Protein AF-A0A923WG63-F1 (afdb_monomer)

Foldseek 3Di:
DPPDDPLVQQVVCVVVVHQKGKDKDQDPADPVGRGKIKIWMAGRRHPPDDQQRIDIDTRDDPVGNDPVNSVVVVVVQVVCCVVVVGHGPVGDPPDDPD

Structure (mmCIF, N/CA/C/O backbone):
data_AF-A0A923WG63-F1
#
_entry.id   AF-A0A923WG63-F1
#
loop_
_atom_site.group_PDB
_atom_site.id
_atom_site.type_symbol
_atom_site.label_atom_id
_atom_site.label_alt_id
_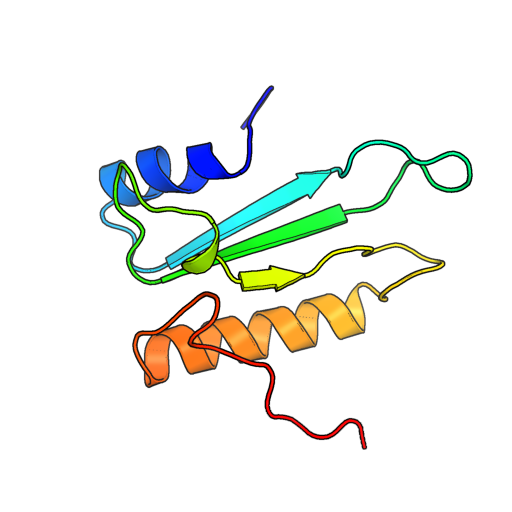atom_site.label_comp_id
_atom_site.label_asym_id
_atom_site.label_entity_id
_atom_site.label_seq_id
_atom_site.pdbx_PDB_ins_code
_atom_site.Cartn_x
_atom_site.Cartn_y
_atom_site.Cartn_z
_atom_site.occupancy
_atom_site.B_iso_or_equiv
_atom_site.auth_seq_id
_atom_site.auth_comp_id
_atom_site.auth_asym_id
_atom_site.auth_atom_id
_atom_site.pdbx_PDB_model_num
ATOM 1 N N . VAL A 1 1 ? -8.776 11.069 -4.652 1.00 96.19 1 VAL A N 1
ATOM 2 C CA . VAL A 1 1 ? -8.446 12.242 -3.802 1.00 96.19 1 VAL A CA 1
ATOM 3 C C . VAL A 1 1 ? -7.419 13.103 -4.527 1.00 96.19 1 VAL A C 1
ATOM 5 O O . VAL A 1 1 ? -6.434 12.545 -4.994 1.00 96.19 1 VAL A O 1
ATOM 8 N N . ARG A 1 2 ? -7.631 14.420 -4.679 1.00 97.69 2 ARG A N 1
ATOM 9 C CA . ARG A 1 2 ? -6.623 15.331 -5.270 1.00 97.69 2 ARG A CA 1
ATOM 10 C C . ARG A 1 2 ? -5.702 15.889 -4.182 1.00 97.69 2 ARG A C 1
ATOM 12 O O . ARG A 1 2 ? -6.167 16.106 -3.072 1.00 97.69 2 ARG A O 1
ATOM 19 N N . TYR A 1 3 ? -4.423 16.101 -4.510 1.00 97.00 3 TYR A N 1
ATOM 20 C CA . TYR A 1 3 ? -3.373 16.583 -3.588 1.00 97.00 3 TYR A CA 1
ATOM 21 C C . TYR A 1 3 ? -3.164 15.721 -2.329 1.00 97.00 3 TYR A C 1
ATOM 23 O O . TYR A 1 3 ? -2.586 16.177 -1.346 1.00 97.00 3 TYR A O 1
ATOM 31 N N . GLY A 1 4 ? -3.618 14.466 -2.365 1.00 96.19 4 GLY A N 1
ATOM 32 C CA . GLY A 1 4 ? -3.535 13.554 -1.232 1.00 96.19 4 GLY A CA 1
ATOM 33 C C . GLY A 1 4 ? -2.102 13.141 -0.892 1.00 96.19 4 GLY A C 1
ATOM 34 O O . GLY A 1 4 ? -1.201 13.115 -1.736 1.00 96.19 4 GLY A O 1
ATOM 35 N N . ARG A 1 5 ? -1.921 12.775 0.373 1.00 96.12 5 ARG A N 1
ATOM 36 C CA . ARG A 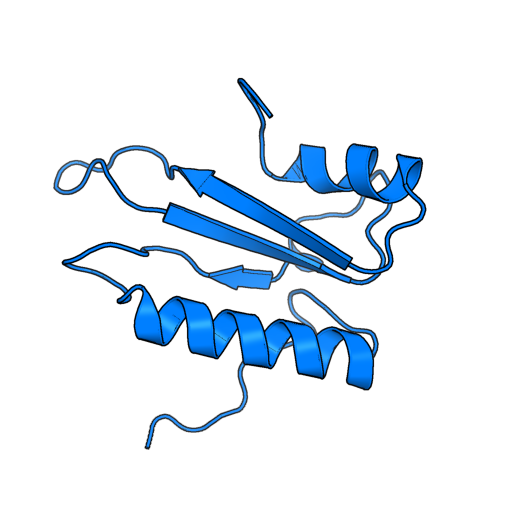1 5 ? -0.785 12.003 0.888 1.00 96.12 5 ARG A CA 1
ATOM 37 C C . ARG A 1 5 ? -1.315 10.680 1.425 1.00 96.12 5 ARG A C 1
ATOM 39 O O . ARG A 1 5 ? -2.515 10.559 1.624 1.00 96.12 5 ARG A O 1
ATOM 46 N N . VAL A 1 6 ? -0.437 9.716 1.680 1.00 96.81 6 VAL A N 1
ATOM 47 C CA . VAL A 1 6 ? -0.821 8.365 2.130 1.00 96.81 6 VAL A CA 1
ATOM 48 C C . VAL A 1 6 ? -1.770 8.396 3.335 1.00 96.81 6 VAL A C 1
ATOM 50 O O . VAL A 1 6 ? -2.799 7.728 3.309 1.00 96.81 6 VAL A O 1
ATOM 53 N N . ALA A 1 7 ? -1.480 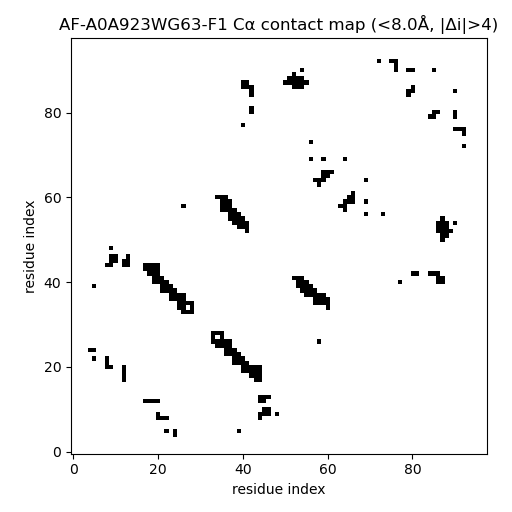9.240 4.330 1.00 96.12 7 ALA A N 1
ATOM 54 C CA . ALA A 1 7 ? -2.270 9.363 5.557 1.00 96.12 7 ALA A CA 1
ATOM 55 C C . ALA A 1 7 ? -3.733 9.798 5.342 1.00 96.12 7 ALA A C 1
ATOM 57 O O . ALA A 1 7 ? -4.558 9.578 6.218 1.00 96.12 7 ALA A O 1
ATOM 58 N N . ILE A 1 8 ? -4.105 10.334 4.167 1.00 96.19 8 ILE A N 1
ATOM 59 C CA . ILE A 1 8 ? -5.515 10.659 3.881 1.00 96.19 8 ILE A CA 1
ATOM 60 C C . ILE A 1 8 ? -6.422 9.423 3.914 1.00 96.19 8 ILE A C 1
ATOM 62 O O . ILE A 1 8 ? -7.634 9.545 4.072 1.00 96.19 8 ILE A O 1
ATOM 66 N N . GLY A 1 9 ? -5.841 8.231 3.734 1.00 97.00 9 GLY A N 1
ATOM 67 C CA . GLY A 1 9 ? -6.565 6.975 3.861 1.00 97.00 9 GLY A CA 1
ATOM 68 C C . GLY A 1 9 ? -7.146 6.769 5.257 1.00 97.00 9 GLY A C 1
ATOM 69 O O . GLY A 1 9 ? -8.213 6.174 5.358 1.00 97.00 9 GLY A O 1
ATOM 70 N N . ASP A 1 10 ? -6.501 7.290 6.302 1.00 95.44 10 ASP A N 1
ATOM 71 C CA . ASP A 1 10 ? -6.936 7.087 7.683 1.00 95.44 10 ASP A CA 1
ATOM 72 C C . ASP A 1 10 ? -8.216 7.878 7.970 1.00 95.44 10 ASP A C 1
ATOM 74 O O . ASP A 1 10 ? -9.223 7.277 8.336 1.00 95.44 10 ASP A O 1
ATOM 78 N N . ASP A 1 11 ? -8.220 9.186 7.688 1.00 95.25 11 ASP A N 1
ATOM 79 C CA . ASP A 1 11 ? -9.387 10.066 7.860 1.00 95.25 11 ASP A CA 1
ATOM 80 C C . ASP A 1 11 ? -10.607 9.564 7.075 1.00 95.25 11 ASP A C 1
ATOM 82 O O . ASP A 1 11 ? -11.735 9.542 7.576 1.00 95.25 11 ASP A O 1
ATOM 86 N N . ILE A 1 12 ? -10.387 9.151 5.819 1.00 96.50 12 ILE A N 1
ATOM 87 C CA . ILE A 1 12 ? -11.450 8.619 4.963 1.00 96.50 12 ILE A CA 1
ATOM 88 C C . ILE A 1 12 ? -11.984 7.325 5.570 1.00 96.50 12 ILE A C 1
ATOM 90 O O . ILE A 1 12 ? -13.190 7.172 5.743 1.00 96.50 12 ILE A O 1
ATOM 94 N N . ALA A 1 13 ? -11.110 6.380 5.896 1.00 96.75 13 ALA A N 1
ATOM 95 C CA . ALA A 1 13 ? -11.546 5.078 6.362 1.00 96.75 13 ALA A CA 1
ATOM 96 C C . ALA A 1 13 ? -12.239 5.132 7.726 1.00 96.75 13 ALA A C 1
ATOM 98 O O . ALA A 1 13 ? -13.235 4.430 7.901 1.00 96.75 13 ALA A O 1
ATOM 99 N N . ASP A 1 14 ? -11.775 5.991 8.634 1.00 94.12 14 ASP A N 1
ATOM 100 C CA . ASP A 1 14 ? -12.430 6.282 9.911 1.00 94.12 14 ASP A CA 1
ATOM 101 C C . ASP A 1 14 ? -13.848 6.833 9.680 1.00 94.12 14 ASP A C 1
ATOM 103 O O . ASP A 1 14 ? -14.829 6.265 10.164 1.00 94.12 14 ASP A O 1
ATOM 107 N N . SER A 1 15 ? -13.987 7.826 8.790 1.00 95.69 15 SER A N 1
ATOM 108 C CA . SER A 1 15 ? -15.287 8.418 8.424 1.00 95.69 15 SER A CA 1
ATOM 109 C C . SER A 1 15 ? -16.283 7.402 7.851 1.00 95.69 15 SER A C 1
ATOM 111 O O . SER A 1 15 ? -17.494 7.535 8.034 1.00 95.69 15 SER A O 1
ATOM 113 N N . PHE A 1 16 ? -15.790 6.377 7.151 1.00 96.00 16 PHE A N 1
ATOM 114 C CA . PHE A 1 16 ? -16.612 5.320 6.553 1.00 96.00 16 PHE A CA 1
ATOM 115 C C . PHE A 1 16 ? -16.687 4.040 7.401 1.00 96.00 16 PHE A C 1
ATOM 117 O O . PHE A 1 16 ? -17.276 3.060 6.942 1.00 96.00 16 PHE A O 1
ATOM 124 N N . ASN A 1 17 ? -16.105 4.006 8.607 1.00 94.69 17 ASN A N 1
ATOM 125 C CA . ASN A 1 17 ? -15.975 2.794 9.430 1.00 94.69 17 ASN A CA 1
ATOM 126 C C . ASN A 1 17 ? -15.412 1.589 8.642 1.00 94.69 17 ASN A C 1
ATOM 128 O O . ASN A 1 17 ? -15.866 0.446 8.767 1.00 94.69 17 ASN A O 1
ATOM 132 N N . SER A 1 18 ? -14.438 1.850 7.770 1.00 97.19 18 SER A N 1
ATOM 133 C CA . SER A 1 18 ? -13.862 0.845 6.879 1.00 97.19 18 SER A CA 1
ATOM 134 C C . SER A 1 18 ? -12.860 -0.039 7.618 1.00 97.19 18 SER A C 1
ATOM 136 O O . SER A 1 18 ? -11.934 0.439 8.264 1.00 97.19 18 SER A O 1
ATOM 138 N N . LYS A 1 19 ? -12.992 -1.361 7.466 1.00 97.81 19 LYS A N 1
ATOM 139 C CA . LYS A 1 19 ? -12.053 -2.337 8.058 1.00 97.81 19 LYS A CA 1
ATOM 140 C C . LYS A 1 19 ? -10.696 -2.380 7.360 1.00 97.81 19 LYS A C 1
ATOM 142 O O . LYS A 1 19 ? -9.742 -2.917 7.912 1.00 97.81 19 LYS A O 1
ATOM 147 N N . LEU A 1 20 ? -10.622 -1.875 6.135 1.00 98.31 20 LEU A N 1
ATOM 148 C CA . LEU A 1 20 ? -9.417 -1.855 5.324 1.00 98.31 20 LEU A CA 1
ATOM 149 C C . LEU A 1 20 ? -9.438 -0.608 4.442 1.00 98.31 20 LEU A C 1
ATOM 151 O O . LEU A 1 20 ? -10.483 -0.276 3.882 1.00 98.31 20 LEU A O 1
ATOM 155 N N . VAL A 1 21 ? -8.285 0.026 4.268 1.00 98.31 21 VAL A N 1
ATOM 156 C CA . VAL A 1 21 ? -8.080 1.064 3.257 1.00 98.31 21 VAL A CA 1
ATOM 157 C C . VAL A 1 21 ? -6.880 0.724 2.391 1.00 98.31 21 VAL A C 1
ATOM 159 O O . VAL A 1 21 ? -5.881 0.191 2.875 1.00 98.31 21 VAL A O 1
ATOM 162 N N . ILE A 1 22 ? -7.002 1.022 1.099 1.00 98.62 22 ILE A N 1
ATOM 163 C CA . ILE A 1 22 ? -5.928 0.894 0.119 1.00 98.62 22 ILE A CA 1
ATOM 164 C C . ILE A 1 22 ? -5.785 2.241 -0.583 1.00 98.62 22 ILE A C 1
ATOM 166 O O . ILE A 1 22 ? -6.740 2.744 -1.176 1.00 98.62 22 ILE A O 1
ATOM 170 N N . VAL A 1 23 ? -4.590 2.818 -0.528 1.00 98.44 23 VAL A N 1
ATOM 171 C CA . VAL A 1 23 ? -4.254 4.076 -1.191 1.00 98.44 23 VAL A CA 1
ATOM 172 C C . VAL A 1 23 ? -3.290 3.787 -2.332 1.00 98.44 23 VAL A C 1
ATOM 174 O O . VAL A 1 23 ? -2.135 3.436 -2.109 1.00 98.44 23 VAL A O 1
ATOM 177 N N . PHE A 1 24 ? -3.774 3.973 -3.558 1.00 98.38 24 PHE A N 1
ATOM 178 C CA . PHE A 1 24 ? -2.950 4.027 -4.761 1.00 98.38 24 PHE A CA 1
ATOM 179 C C . PHE A 1 24 ? -2.464 5.462 -4.951 1.00 98.38 24 PHE A C 1
ATOM 181 O O . PHE A 1 24 ? -3.276 6.389 -5.026 1.00 98.38 24 PHE A O 1
ATOM 188 N N . VAL A 1 25 ? -1.151 5.662 -5.013 1.00 97.94 25 VAL A N 1
ATOM 189 C CA . VAL A 1 25 ? -0.553 6.996 -5.103 1.00 97.94 25 VAL A CA 1
ATOM 190 C C . VAL A 1 25 ? 0.635 6.987 -6.053 1.00 97.94 25 VAL A C 1
ATOM 192 O O . VAL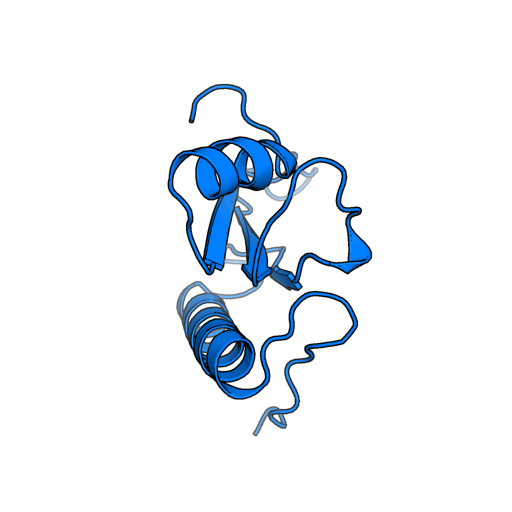 A 1 25 ? 1.482 6.101 -5.998 1.00 97.94 25 VAL A O 1
ATOM 195 N N . GLY A 1 26 ? 0.693 7.976 -6.947 1.00 97.06 26 GLY A N 1
ATOM 196 C CA . GLY A 1 26 ? 1.873 8.184 -7.781 1.00 97.06 26 GLY A CA 1
ATOM 197 C C . GLY A 1 26 ? 3.077 8.521 -6.906 1.00 97.06 26 GLY A C 1
ATOM 198 O O . GLY A 1 26 ? 2.982 9.362 -6.008 1.00 97.06 26 GLY A O 1
ATOM 199 N N . GLU A 1 27 ? 4.197 7.856 -7.156 1.00 96.12 27 GLU A N 1
ATOM 200 C CA . GLU A 1 27 ? 5.433 8.113 -6.430 1.00 96.12 27 GLU A CA 1
ATOM 201 C C . GLU A 1 27 ? 6.085 9.416 -6.908 1.00 96.12 27 GLU A C 1
ATOM 203 O O . GLU A 1 27 ? 5.751 9.979 -7.956 1.00 96.12 27 GLU A O 1
ATOM 208 N N . ARG A 1 28 ? 7.041 9.923 -6.123 1.00 95.25 28 ARG A N 1
ATOM 209 C CA . ARG A 1 28 ? 7.852 11.060 -6.558 1.00 95.25 28 ARG A CA 1
ATOM 210 C C . ARG A 1 28 ? 8.611 10.662 -7.835 1.00 95.25 28 ARG A C 1
ATOM 212 O O . ARG A 1 28 ? 9.284 9.634 -7.810 1.00 95.25 28 ARG A O 1
ATOM 219 N N . PRO A 1 29 ? 8.582 11.476 -8.906 1.00 94.44 29 PRO A N 1
ATOM 220 C CA . PRO A 1 29 ? 9.354 11.195 -10.110 1.00 94.44 29 PRO A CA 1
ATOM 221 C C . PRO A 1 29 ? 10.846 11.046 -9.798 1.00 94.44 29 PRO A C 1
ATOM 223 O O . PRO A 1 29 ? 11.448 11.923 -9.169 1.00 94.44 29 PRO A O 1
ATOM 226 N N . GLY A 1 30 ? 11.422 9.927 -10.230 1.00 90.75 30 GLY A N 1
ATOM 227 C CA . GLY A 1 30 ? 12.858 9.687 -10.210 1.00 90.75 30 GLY A CA 1
ATOM 228 C C . GLY A 1 30 ? 13.539 10.259 -11.454 1.00 90.75 30 GLY A C 1
ATOM 229 O O . GLY A 1 30 ? 12.890 10.770 -12.365 1.00 90.75 30 GLY A O 1
ATOM 230 N N . LEU A 1 31 ? 14.867 10.137 -11.514 1.00 91.75 31 LEU A N 1
ATOM 231 C CA . LEU A 1 31 ? 15.650 10.583 -12.675 1.00 91.75 31 LEU A CA 1
ATOM 232 C C . LEU A 1 31 ? 15.343 9.771 -13.945 1.00 91.75 31 LEU A C 1
ATOM 234 O O . LEU A 1 31 ? 15.434 10.297 -15.047 1.00 91.75 31 LEU A O 1
ATOM 238 N N . THR A 1 32 ? 14.995 8.492 -13.787 1.00 85.19 32 THR A N 1
ATOM 239 C CA . THR A 1 32 ? 14.829 7.522 -14.884 1.00 85.19 32 THR A CA 1
ATOM 240 C C . THR A 1 32 ? 13.377 7.130 -15.148 1.00 85.19 32 THR A C 1
ATOM 242 O O . THR A 1 32 ? 13.054 6.650 -16.231 1.00 85.19 32 THR A O 1
ATOM 245 N N . THR A 1 33 ? 12.490 7.302 -14.170 1.00 85.44 33 THR A N 1
ATOM 246 C CA . THR A 1 33 ? 11.082 6.906 -14.257 1.00 85.44 33 THR A CA 1
ATOM 247 C C . THR A 1 33 ? 10.216 7.954 -13.574 1.00 85.44 33 THR A C 1
ATOM 249 O O . THR A 1 33 ? 10.496 8.378 -12.454 1.00 85.44 33 THR A O 1
ATOM 252 N N . ASN A 1 34 ? 9.152 8.371 -14.257 1.00 89.38 34 ASN A N 1
ATOM 253 C CA . ASN A 1 34 ? 8.203 9.384 -13.789 1.00 89.38 34 ASN A CA 1
ATOM 254 C C . ASN A 1 34 ? 6.776 8.837 -13.611 1.00 89.38 34 ASN A C 1
ATOM 256 O O . ASN A 1 34 ? 5.871 9.595 -13.275 1.00 89.38 34 ASN A O 1
ATOM 260 N N . A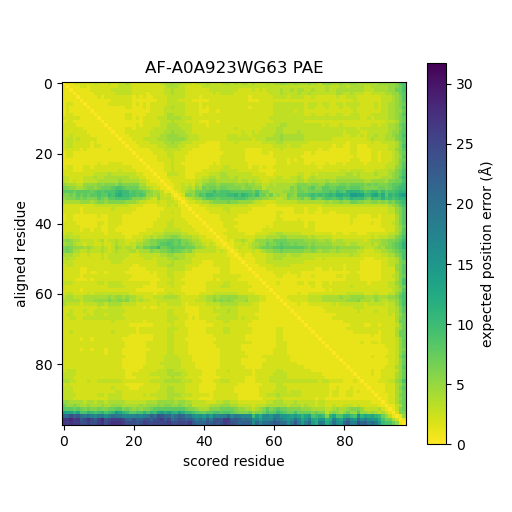SN A 1 35 ? 6.579 7.538 -13.840 1.00 93.06 35 ASN A N 1
ATOM 261 C CA . ASN A 1 35 ? 5.279 6.873 -13.867 1.00 93.06 35 ASN A CA 1
ATOM 262 C C . ASN A 1 35 ? 5.178 5.708 -12.864 1.00 93.06 35 ASN A C 1
ATOM 264 O O . ASN A 1 35 ? 4.367 4.805 -13.060 1.00 93.06 35 ASN A O 1
ATOM 268 N N . SER A 1 36 ? 5.994 5.726 -11.806 1.00 96.69 36 SER A N 1
ATOM 269 C CA . SER A 1 36 ? 5.941 4.719 -10.742 1.00 96.69 36 SER A CA 1
ATOM 270 C C . SER A 1 36 ? 4.723 4.921 -9.835 1.00 96.69 36 SER A C 1
ATOM 272 O O . SER A 1 36 ? 4.397 6.047 -9.443 1.00 96.69 36 SER A O 1
ATOM 274 N N . LEU A 1 37 ? 4.053 3.820 -9.501 1.00 98.00 37 LEU A N 1
ATOM 275 C CA . LEU A 1 37 ? 2.913 3.761 -8.593 1.00 98.00 37 LEU A CA 1
ATOM 276 C C . LEU A 1 37 ? 3.310 3.060 -7.287 1.00 98.00 37 LEU A C 1
ATOM 278 O O . LEU A 1 37 ? 3.977 2.027 -7.305 1.00 98.00 37 LEU A O 1
ATOM 282 N N . GLY A 1 38 ? 2.828 3.600 -6.170 1.00 98.19 38 GLY A N 1
ATOM 283 C CA . GLY A 1 38 ? 2.883 2.983 -4.853 1.00 98.19 38 GLY A CA 1
ATOM 284 C C . GLY A 1 38 ? 1.484 2.620 -4.353 1.00 98.19 38 GLY A C 1
ATOM 285 O O . GLY A 1 38 ? 0.497 3.300 -4.652 1.00 98.19 38 GLY A O 1
ATOM 286 N N . ILE A 1 39 ? 1.398 1.545 -3.575 1.00 98.69 39 ILE A N 1
ATOM 287 C CA . ILE A 1 39 ? 0.177 1.061 -2.929 1.00 98.69 39 ILE A CA 1
ATOM 288 C C . ILE A 1 39 ? 0.433 0.947 -1.434 1.00 98.69 39 ILE A C 1
ATOM 290 O O . ILE A 1 39 ? 1.352 0.243 -1.011 1.00 98.69 39 ILE A O 1
ATOM 294 N N . TYR A 1 40 ? -0.424 1.587 -0.645 1.00 98.50 40 TYR A N 1
ATOM 295 C CA . TYR A 1 40 ? -0.408 1.506 0.811 1.00 98.50 40 TYR A CA 1
ATOM 296 C C . TYR A 1 40 ? -1.681 0.844 1.315 1.00 98.50 40 TYR A C 1
ATOM 298 O O . TYR A 1 40 ? -2.772 1.261 0.933 1.00 98.50 40 TYR A O 1
ATOM 306 N N . LEU A 1 41 ? -1.551 -0.176 2.161 1.00 98.56 41 LEU A N 1
ATOM 307 C CA . LEU A 1 41 ? -2.675 -0.924 2.724 1.00 98.56 41 LEU A CA 1
ATOM 308 C C . LEU A 1 41 ? -2.627 -0.891 4.250 1.00 98.56 41 LEU A C 1
ATOM 310 O O . LEU A 1 41 ? -1.599 -1.215 4.844 1.00 98.56 41 LEU A O 1
ATOM 314 N N . THR A 1 42 ? -3.763 -0.579 4.870 1.00 98.31 42 THR A N 1
ATOM 315 C CA . THR A 1 42 ? -3.921 -0.582 6.329 1.00 98.31 42 THR A CA 1
ATOM 316 C C . THR A 1 42 ? -5.185 -1.338 6.715 1.00 98.31 42 THR A C 1
ATOM 318 O O . THR A 1 42 ? -6.261 -1.073 6.175 1.00 98.31 42 THR A O 1
ATOM 321 N N . TYR A 1 43 ? -5.065 -2.256 7.673 1.00 98.38 43 TYR A N 1
ATOM 322 C CA . TYR A 1 43 ? -6.191 -2.918 8.326 1.00 98.38 43 TYR A CA 1
ATOM 323 C C . TYR A 1 43 ? -6.577 -2.183 9.608 1.00 98.38 43 TYR A C 1
ATOM 325 O O . TYR A 1 43 ? -5.710 -1.842 10.411 1.00 98.38 43 TYR A O 1
ATOM 333 N N . MET A 1 44 ? -7.882 -1.968 9.795 1.00 96.56 44 MET A N 1
ATOM 334 C CA . MET A 1 44 ? -8.460 -1.140 10.860 1.00 96.56 44 MET A CA 1
ATOM 335 C C . MET A 1 44 ? -7.725 0.206 10.995 1.00 96.56 44 MET A C 1
ATOM 337 O O . MET A 1 44 ? -7.135 0.478 12.043 1.00 96.56 44 MET A O 1
ATOM 341 N N . PRO A 1 45 ? -7.696 1.016 9.921 1.00 95.44 45 PRO A N 1
ATOM 342 C CA . PRO A 1 45 ? -7.096 2.344 9.966 1.00 95.44 45 PRO A CA 1
ATOM 343 C C . PRO A 1 45 ? -7.771 3.209 11.035 1.00 95.44 45 PRO A C 1
ATOM 345 O O . PRO A 1 45 ? -8.971 3.095 11.275 1.00 95.44 45 PRO A O 1
ATOM 348 N N . GLN A 1 46 ? -6.973 4.051 11.683 1.00 90.88 46 GLN A N 1
ATOM 349 C CA . GLN A 1 46 ? -7.393 4.969 12.739 1.00 90.88 46 GLN A CA 1
ATOM 350 C C . GLN A 1 46 ? -6.585 6.258 12.608 1.00 90.88 46 GLN A C 1
ATOM 352 O O . GLN A 1 46 ? -5.453 6.239 12.117 1.00 90.88 46 GLN A O 1
ATOM 357 N N . LEU A 1 47 ? -7.135 7.371 13.086 1.00 91.38 47 LEU A N 1
ATOM 358 C CA . LEU A 1 47 ? -6.402 8.632 13.155 1.00 91.38 47 LEU A CA 1
ATOM 359 C C . LEU A 1 47 ? -5.138 8.492 14.015 1.00 91.38 47 LEU A C 1
ATOM 361 O O . LEU A 1 47 ? -5.159 7.888 15.087 1.00 91.38 47 LEU A O 1
ATOM 365 N N . GLY A 1 48 ? -4.036 9.085 13.556 1.00 88.19 48 GLY A N 1
ATOM 366 C CA . GLY A 1 48 ? -2.780 9.133 14.310 1.00 88.19 48 GLY A CA 1
ATOM 367 C C . GLY A 1 48 ? -1.929 7.862 14.249 1.00 88.19 48 GLY A C 1
ATOM 368 O O . GLY A 1 48 ? -0.917 7.794 14.945 1.00 88.19 48 GLY A O 1
ATOM 369 N N . ILE A 1 49 ? -2.283 6.875 13.417 1.00 92.19 49 ILE A N 1
ATOM 370 C CA . ILE A 1 49 ? -1.396 5.733 13.178 1.00 92.19 49 ILE A CA 1
ATOM 371 C C . ILE A 1 49 ? -0.166 6.136 12.355 1.00 92.19 49 ILE A C 1
ATOM 373 O O . ILE A 1 49 ? -0.184 7.008 11.479 1.00 92.19 49 ILE A O 1
ATOM 377 N N . THR A 1 50 ? 0.913 5.430 12.622 1.00 95.06 50 THR A N 1
ATOM 378 C CA . THR A 1 50 ? 2.246 5.619 12.060 1.00 95.06 50 THR A CA 1
ATOM 379 C C . THR A 1 50 ? 2.507 4.651 10.895 1.00 95.06 50 THR A C 1
ATOM 381 O O . THR A 1 50 ? 1.743 3.710 10.655 1.00 95.06 50 THR A O 1
ATOM 384 N N . ASP A 1 51 ? 3.549 4.919 10.098 1.00 95.88 51 ASP A N 1
ATOM 385 C CA . ASP A 1 51 ? 3.796 4.220 8.824 1.00 95.88 51 ASP A CA 1
ATOM 386 C C . ASP A 1 51 ? 4.054 2.717 8.977 1.00 95.88 51 ASP A C 1
ATOM 388 O O . ASP A 1 51 ? 3.728 1.950 8.073 1.00 95.88 51 ASP A O 1
ATOM 392 N N . GLU A 1 52 ? 4.549 2.256 10.124 1.00 97.12 52 GLU A N 1
ATOM 393 C CA . GLU A 1 52 ? 4.762 0.836 10.408 1.00 97.12 52 GLU A CA 1
ATOM 394 C C . GLU A 1 52 ? 3.473 0.012 10.391 1.00 97.12 52 GLU A C 1
ATOM 396 O O . GLU A 1 52 ? 3.539 -1.207 10.261 1.00 97.12 52 GLU A O 1
ATOM 401 N N . ARG A 1 53 ? 2.299 0.649 10.489 1.00 97.38 53 ARG A N 1
ATOM 402 C CA . ARG A 1 53 ? 0.991 -0.015 10.379 1.00 97.38 53 ARG A CA 1
ATOM 403 C C . ARG A 1 53 ? 0.540 -0.211 8.933 1.00 97.38 53 ARG A C 1
ATOM 405 O O . ARG A 1 53 ? -0.461 -0.893 8.702 1.00 97.38 53 ARG A O 1
ATOM 412 N N . ARG A 1 54 ? 1.266 0.356 7.965 1.00 97.94 54 ARG A N 1
ATOM 413 C CA . ARG A 1 54 ? 0.918 0.362 6.542 1.00 97.94 54 ARG A CA 1
ATOM 414 C C . ARG A 1 54 ? 1.803 -0.625 5.785 1.00 97.94 54 ARG A C 1
ATOM 416 O O . ARG A 1 54 ? 3.028 -0.534 5.810 1.00 97.94 54 ARG A O 1
ATOM 423 N N . ASN A 1 55 ? 1.202 -1.578 5.080 1.00 98.56 55 ASN A N 1
ATOM 424 C CA . ASN A 1 55 ? 1.937 -2.334 4.069 1.00 98.56 55 ASN A CA 1
ATOM 425 C C . ASN A 1 55 ? 2.240 -1.418 2.884 1.00 98.56 55 ASN A C 1
ATOM 427 O O . ASN A 1 55 ? 1.387 -0.621 2.508 1.00 98.56 55 ASN A O 1
ATOM 431 N N . CYS A 1 56 ? 3.417 -1.570 2.276 1.00 98.06 56 CYS A N 1
ATOM 432 C CA . CYS A 1 56 ? 3.837 -0.805 1.105 1.00 98.06 56 CYS A CA 1
ATOM 433 C C . CYS A 1 56 ? 4.213 -1.756 -0.040 1.00 98.06 56 CYS A C 1
ATOM 435 O O . CYS A 1 56 ? 5.047 -2.647 0.137 1.00 98.06 56 CYS A O 1
ATOM 437 N N . ILE A 1 57 ? 3.598 -1.563 -1.207 1.00 98.31 57 ILE A N 1
ATOM 438 C CA . ILE A 1 57 ? 4.035 -2.136 -2.483 1.00 98.31 57 ILE A CA 1
ATOM 439 C C . ILE A 1 57 ? 4.447 -0.957 -3.361 1.00 98.31 57 ILE A C 1
ATOM 441 O O . ILE A 1 57 ? 3.598 -0.156 -3.741 1.00 98.31 57 ILE A O 1
ATOM 445 N N . SER A 1 58 ? 5.736 -0.832 -3.650 1.00 97.19 58 SER A N 1
ATOM 446 C CA . SER A 1 58 ? 6.307 0.304 -4.376 1.00 97.19 58 SER A CA 1
ATOM 447 C C . SER A 1 58 ? 6.908 -0.109 -5.713 1.00 97.19 58 SER A C 1
ATOM 449 O O . SER A 1 58 ? 6.988 -1.299 -6.042 1.00 97.19 58 SER A O 1
ATOM 451 N N . ASN A 1 59 ? 7.368 0.891 -6.464 1.00 96.62 59 ASN A N 1
ATOM 452 C CA . ASN A 1 59 ? 8.110 0.715 -7.705 1.00 96.62 59 ASN A CA 1
ATOM 453 C C . ASN A 1 59 ? 7.307 -0.057 -8.767 1.00 96.62 59 ASN A C 1
ATOM 455 O O . ASN A 1 59 ? 7.859 -0.886 -9.494 1.00 96.62 59 ASN A O 1
ATOM 459 N N . ILE A 1 60 ? 5.993 0.187 -8.838 1.00 98.06 60 ILE A N 1
ATOM 460 C CA . ILE A 1 60 ? 5.088 -0.481 -9.778 1.00 98.06 60 ILE A CA 1
ATOM 461 C C . ILE A 1 60 ? 5.075 0.299 -11.093 1.00 98.06 60 ILE A C 1
ATOM 463 O O . ILE A 1 60 ? 4.493 1.383 -11.175 1.00 98.06 60 ILE A O 1
ATOM 467 N N . HIS A 1 61 ? 5.726 -0.249 -12.117 1.00 96.19 61 HIS A N 1
ATOM 468 C CA . HIS A 1 61 ? 5.787 0.295 -13.477 1.00 96.19 61 HIS A CA 1
ATOM 469 C C . HIS A 1 61 ? 6.401 -0.743 -14.435 1.00 96.19 61 HIS A C 1
ATOM 471 O O . HIS A 1 61 ? 6.896 -1.784 -14.010 1.00 96.19 61 HIS A O 1
ATOM 477 N N . ALA A 1 62 ? 6.427 -0.443 -15.738 1.00 92.88 62 ALA A N 1
ATOM 478 C CA . ALA A 1 62 ? 6.904 -1.367 -16.778 1.00 92.88 62 ALA A CA 1
ATOM 479 C C . ALA A 1 62 ? 8.366 -1.842 -16.617 1.00 92.88 62 ALA A C 1
ATOM 481 O O . ALA A 1 62 ? 8.707 -2.923 -17.083 1.00 92.88 62 ALA A O 1
ATOM 482 N N . GLY A 1 63 ? 9.228 -1.046 -15.976 1.00 93.69 63 GLY A N 1
ATOM 483 C CA . GLY A 1 63 ? 10.630 -1.394 -15.695 1.00 93.69 63 GLY A CA 1
ATOM 484 C C . GLY A 1 63 ? 10.890 -1.811 -14.244 1.00 93.69 63 GLY A C 1
ATOM 485 O O . GLY A 1 63 ? 12.046 -1.913 -13.844 1.00 93.69 63 GLY A O 1
ATOM 486 N N . GLY A 1 64 ? 9.831 -1.968 -13.448 1.00 94.88 64 GLY A N 1
ATOM 487 C CA . GLY A 1 64 ? 9.884 -2.275 -12.024 1.00 94.88 64 GLY A CA 1
ATOM 488 C C . GLY A 1 64 ? 9.045 -3.505 -11.703 1.00 94.88 64 GLY A C 1
ATOM 489 O O . GLY A 1 64 ? 9.084 -4.508 -12.412 1.00 94.88 64 GLY A O 1
ATOM 490 N N . LEU A 1 65 ? 8.272 -3.433 -10.621 1.00 96.62 65 LEU A N 1
ATOM 491 C CA . LEU A 1 65 ? 7.291 -4.458 -10.299 1.00 96.62 65 LEU A CA 1
ATOM 492 C C . LEU A 1 65 ? 6.139 -4.387 -11.311 1.00 96.62 65 LEU A C 1
ATOM 494 O O . LEU A 1 65 ? 5.505 -3.341 -11.460 1.00 96.62 65 LEU A O 1
ATO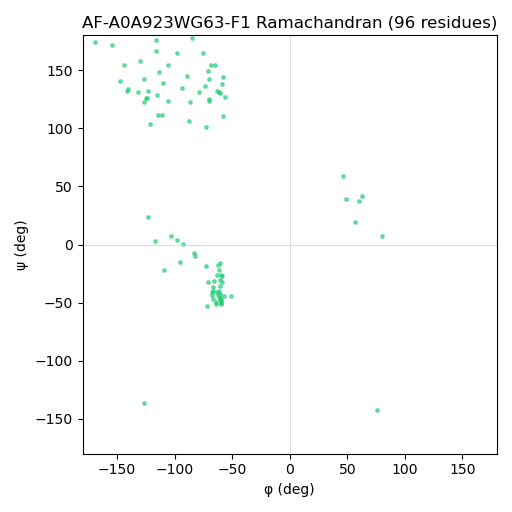M 498 N N . SER A 1 66 ? 5.860 -5.497 -11.996 1.00 97.19 66 SER A N 1
ATOM 499 C CA . SER A 1 66 ? 4.767 -5.544 -12.970 1.00 97.19 66 SER A CA 1
ATOM 500 C C . SER A 1 66 ? 3.409 -5.354 -12.286 1.00 97.19 66 SER A C 1
ATOM 502 O O . SER A 1 66 ? 3.238 -5.676 -11.104 1.00 97.19 66 SER A O 1
ATOM 504 N N . TYR A 1 67 ? 2.421 -4.854 -13.031 1.00 96.94 67 TYR A N 1
ATOM 505 C CA . TYR A 1 67 ? 1.066 -4.667 -12.507 1.00 96.94 67 TYR A CA 1
ATOM 506 C C . TYR A 1 67 ? 0.440 -5.991 -12.059 1.00 96.94 67 TYR A C 1
ATOM 508 O O . TYR A 1 67 ? -0.262 -6.027 -11.050 1.00 96.94 67 TYR A O 1
ATOM 516 N N . GLU A 1 68 ? 0.725 -7.081 -12.769 1.00 96.81 68 GLU A N 1
ATOM 517 C CA . GLU A 1 68 ? 0.245 -8.428 -12.463 1.00 96.81 68 GLU A CA 1
ATOM 518 C C . GLU A 1 68 ? 0.807 -8.911 -11.123 1.00 96.81 68 GLU A C 1
ATOM 520 O O . GLU A 1 68 ? 0.045 -9.315 -10.244 1.00 96.81 68 GLU A O 1
ATOM 525 N N . VAL A 1 69 ? 2.126 -8.792 -10.921 1.00 96.69 69 VAL A N 1
ATOM 526 C CA . VAL A 1 69 ? 2.779 -9.199 -9.666 1.00 96.69 69 VAL A CA 1
ATOM 527 C C . VAL A 1 69 ? 2.340 -8.305 -8.504 1.00 96.69 69 VAL A C 1
ATOM 529 O O . VAL A 1 69 ? 2.083 -8.797 -7.404 1.00 96.69 69 VAL A O 1
ATOM 532 N N . ALA A 1 70 ? 2.213 -6.995 -8.729 1.00 97.88 70 ALA A N 1
ATOM 533 C CA . ALA A 1 70 ? 1.720 -6.063 -7.719 1.00 97.88 70 ALA A CA 1
ATOM 534 C C . ALA A 1 70 ? 0.270 -6.369 -7.309 1.00 97.88 70 ALA A C 1
ATOM 536 O O . ALA A 1 70 ? -0.051 -6.335 -6.121 1.00 97.88 70 ALA A O 1
ATOM 537 N N . SER A 1 71 ? -0.589 -6.712 -8.273 1.00 97.44 71 SER A N 1
ATOM 538 C CA . SER A 1 71 ? -1.993 -7.062 -8.027 1.00 97.44 71 SER A CA 1
ATOM 539 C C . SER A 1 71 ? -2.126 -8.376 -7.265 1.00 97.44 71 SER A C 1
ATOM 541 O O . SER A 1 71 ? -2.894 -8.451 -6.306 1.00 97.44 71 SER A O 1
ATOM 543 N N . ASP A 1 72 ? -1.350 -9.396 -7.637 1.00 97.19 72 ASP A N 1
ATOM 544 C CA . ASP A 1 72 ? -1.322 -10.670 -6.917 1.00 97.19 72 ASP A CA 1
ATOM 545 C C . ASP A 1 72 ? -0.822 -10.493 -5.472 1.00 97.19 72 ASP A C 1
ATOM 547 O O . ASP A 1 72 ? -1.435 -10.984 -4.519 1.00 97.19 72 ASP A O 1
ATOM 551 N N . LYS A 1 73 ? 0.240 -9.699 -5.282 1.00 97.56 73 LYS A N 1
ATOM 552 C CA . LYS A 1 73 ? 0.734 -9.322 -3.951 1.00 97.56 73 LYS A CA 1
ATOM 553 C C . LYS A 1 73 ? -0.304 -8.569 -3.131 1.00 97.56 73 LYS A C 1
ATOM 555 O O . LYS A 1 73 ? -0.512 -8.904 -1.965 1.00 97.56 73 LYS A O 1
ATOM 560 N N . LEU A 1 74 ? -0.982 -7.588 -3.722 1.00 98.44 74 LEU A N 1
ATOM 561 C CA . LEU A 1 74 ? -2.046 -6.857 -3.043 1.00 98.44 74 LEU A C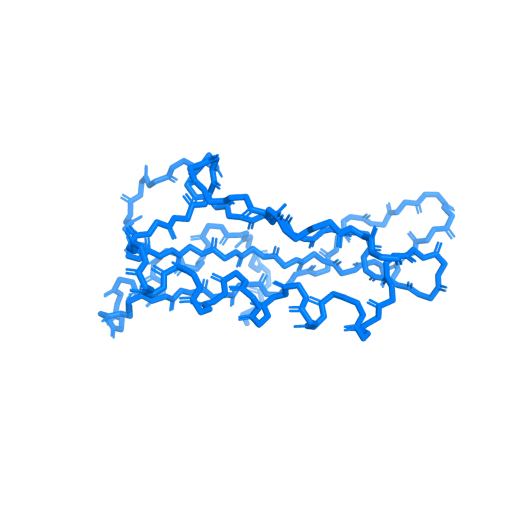A 1
ATOM 562 C C . LEU A 1 74 ? -3.177 -7.800 -2.622 1.00 98.44 74 LEU A C 1
ATOM 564 O O . LEU A 1 74 ? -3.614 -7.744 -1.476 1.00 98.44 74 LEU A O 1
ATOM 568 N N . LEU A 1 75 ? -3.622 -8.694 -3.508 1.00 98.12 75 LEU A N 1
ATOM 569 C CA . LEU A 1 75 ? -4.686 -9.651 -3.208 1.00 98.12 75 LEU A CA 1
ATOM 570 C C . LEU A 1 75 ? -4.314 -10.572 -2.041 1.00 98.12 75 LEU A C 1
ATOM 572 O O . LEU A 1 75 ? -5.147 -10.826 -1.168 1.00 98.12 75 LEU A O 1
ATOM 576 N N . TYR A 1 76 ? -3.074 -11.059 -2.011 1.00 97.81 76 TYR A N 1
ATOM 577 C CA . TYR A 1 76 ? -2.567 -11.834 -0.883 1.00 97.81 76 TYR A CA 1
ATOM 578 C C . TYR A 1 76 ? -2.607 -11.030 0.419 1.00 97.81 76 TYR A C 1
ATOM 580 O O . TYR A 1 76 ? -3.186 -11.494 1.402 1.00 97.81 76 TYR A O 1
ATOM 588 N N . LEU A 1 77 ? -2.062 -9.810 0.417 1.00 98.44 77 LEU A N 1
ATOM 589 C CA . LEU A 1 77 ? -2.031 -8.963 1.611 1.00 98.44 77 LEU A CA 1
ATOM 590 C C . LEU A 1 77 ? -3.440 -8.626 2.103 1.00 98.44 77 LEU A C 1
ATOM 592 O O . LEU A 1 77 ? -3.683 -8.686 3.300 1.00 98.44 77 LEU A O 1
ATOM 596 N N . VAL A 1 78 ? -4.393 -8.353 1.208 1.00 98.56 78 VAL A N 1
ATOM 597 C CA . VAL A 1 78 ? -5.803 -8.131 1.572 1.00 98.56 78 VAL A CA 1
ATOM 598 C C . VAL A 1 78 ? -6.384 -9.357 2.277 1.00 98.56 78 VAL A C 1
ATOM 600 O O . VAL A 1 78 ? -6.971 -9.231 3.353 1.00 98.56 78 VAL A O 1
ATOM 603 N N . LYS A 1 79 ? -6.218 -10.552 1.697 1.00 98.38 79 LYS A N 1
ATOM 604 C CA . LYS A 1 79 ? -6.739 -11.799 2.278 1.00 98.38 79 LYS A CA 1
ATOM 605 C C . LYS A 1 79 ? -6.151 -12.054 3.662 1.00 98.38 79 LYS A C 1
ATOM 607 O O . LYS A 1 79 ? -6.892 -12.318 4.608 1.00 98.38 79 LYS A O 1
ATOM 612 N N . GLU A 1 80 ? -4.834 -11.936 3.790 1.00 98.50 80 GLU A N 1
ATOM 613 C CA . GLU A 1 80 ? -4.150 -12.188 5.053 1.00 98.50 80 GLU A CA 1
ATOM 614 C C . GLU A 1 80 ? -4.420 -11.098 6.094 1.00 98.50 80 GLU A C 1
ATOM 616 O O . GLU A 1 80 ? -4.546 -11.421 7.274 1.00 98.50 80 GLU A O 1
ATOM 621 N N . ALA A 1 81 ? -4.615 -9.846 5.677 1.00 98.50 81 ALA A N 1
ATOM 622 C CA . ALA A 1 81 ? -5.021 -8.762 6.562 1.00 98.50 81 ALA A CA 1
ATOM 623 C C . ALA A 1 81 ? -6.376 -9.049 7.212 1.00 98.50 81 ALA A C 1
ATOM 625 O O . ALA A 1 81 ? -6.500 -8.962 8.429 1.00 98.50 81 ALA A O 1
ATOM 626 N N . PHE A 1 82 ? -7.378 -9.484 6.443 1.00 98.56 82 PHE A N 1
ATOM 627 C CA . PHE A 1 82 ? -8.670 -9.885 7.010 1.00 98.56 82 PHE A CA 1
ATOM 628 C C . PHE A 1 82 ? -8.577 -11.160 7.854 1.00 98.56 82 PHE A C 1
ATOM 630 O O . PHE A 1 82 ? -9.198 -11.240 8.917 1.00 98.56 82 PHE A O 1
ATOM 637 N N . ARG A 1 83 ? -7.806 -12.156 7.402 1.00 98.31 83 ARG A N 1
ATOM 638 C CA . ARG A 1 83 ? -7.673 -13.446 8.092 1.00 98.31 83 ARG A CA 1
ATOM 639 C C . ARG A 1 83 ? -6.976 -13.308 9.442 1.00 98.31 83 ARG A C 1
ATOM 641 O O . ARG A 1 83 ? -7.438 -13.879 10.427 1.00 98.31 83 ARG A O 1
ATOM 648 N N . ARG A 1 84 ? -5.860 -12.579 9.478 1.00 97.94 84 ARG A N 1
ATOM 649 C CA . ARG A 1 84 ? -5.004 -12.418 10.663 1.00 97.94 84 ARG A CA 1
ATOM 650 C C . ARG A 1 84 ? -5.323 -11.159 11.465 1.00 97.94 84 ARG A C 1
ATOM 652 O O . ARG A 1 84 ? -4.924 -11.084 12.619 1.00 97.94 84 ARG A O 1
ATOM 659 N N . ARG A 1 85 ? -6.070 -10.212 10.885 1.00 98.00 85 ARG A N 1
ATOM 660 C CA . ARG A 1 85 ? -6.383 -8.891 11.458 1.00 98.00 85 ARG A CA 1
ATOM 661 C C . ARG A 1 85 ? -5.137 -8.029 11.672 1.00 98.00 85 ARG A C 1
ATOM 663 O O . ARG A 1 85 ? -5.009 -7.371 12.700 1.00 98.00 85 ARG A O 1
ATOM 670 N N . LEU A 1 86 ? -4.222 -8.056 10.703 1.00 97.62 86 LEU A N 1
ATOM 671 C CA . LEU A 1 86 ? -2.918 -7.387 10.756 1.00 97.62 86 LEU A CA 1
ATOM 672 C C . LEU A 1 86 ? -2.670 -6.562 9.489 1.00 97.62 86 LEU A C 1
ATOM 674 O O . LEU A 1 86 ? -3.243 -6.836 8.439 1.00 97.62 86 LEU A O 1
ATOM 678 N N . SER A 1 87 ? -1.784 -5.577 9.584 1.00 98.31 87 SER A N 1
ATOM 679 C CA . SER A 1 87 ? -1.174 -4.879 8.449 1.00 98.31 87 SER A CA 1
ATOM 680 C C . SER A 1 87 ? 0.179 -4.309 8.868 1.00 98.31 87 SER A C 1
ATOM 682 O O . SER A 1 87 ? 0.526 -4.320 10.049 1.00 98.31 87 SER A O 1
ATOM 684 N N . GLY A 1 88 ? 0.939 -3.795 7.907 1.00 98.00 88 GLY A N 1
ATOM 685 C CA . GLY A 1 88 ? 2.224 -3.167 8.175 1.00 98.00 88 GLY A CA 1
ATOM 686 C C . GLY A 1 88 ? 3.330 -4.170 8.468 1.00 98.00 88 GLY A C 1
ATOM 687 O O . GLY A 1 88 ? 3.394 -5.230 7.845 1.00 98.00 88 GLY A O 1
ATOM 688 N N . VAL A 1 89 ? 4.219 -3.832 9.398 1.00 97.69 89 VAL A N 1
ATOM 689 C CA . VAL A 1 89 ? 5.404 -4.639 9.736 1.00 97.69 89 VAL A CA 1
ATOM 690 C C . VAL A 1 89 ? 5.060 -6.047 10.231 1.00 97.69 89 VAL A C 1
ATOM 692 O O . VAL A 1 89 ? 5.849 -6.973 10.022 1.00 97.69 89 VAL A O 1
ATOM 695 N N . ASP A 1 90 ? 3.867 -6.213 10.805 1.00 97.38 90 ASP A N 1
ATOM 696 C CA . ASP A 1 90 ? 3.349 -7.481 11.328 1.00 97.38 90 ASP A CA 1
ATOM 697 C C . ASP A 1 90 ? 2.732 -8.381 10.245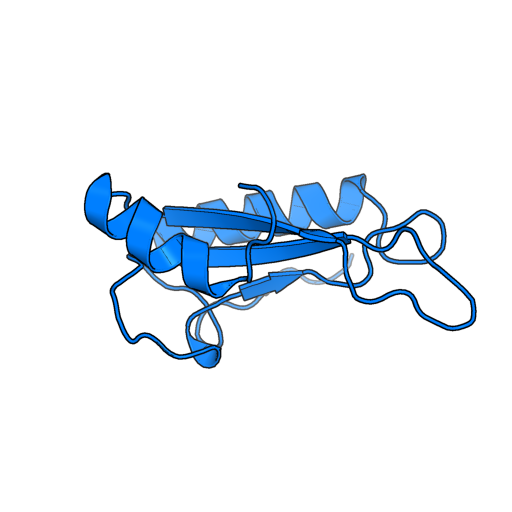 1.00 97.38 90 ASP A C 1
ATOM 699 O O . ASP A 1 90 ? 2.434 -9.549 10.503 1.00 97.38 90 ASP A O 1
ATOM 703 N N . LEU A 1 91 ? 2.538 -7.868 9.023 1.00 97.56 91 LEU A N 1
ATOM 704 C CA . LEU A 1 91 ? 1.994 -8.626 7.899 1.00 97.56 91 LEU A CA 1
ATOM 705 C C . LEU A 1 91 ? 2.976 -8.631 6.725 1.00 97.56 91 LEU A C 1
ATOM 707 O O . LEU A 1 91 ? 3.068 -7.665 5.972 1.00 97.56 91 LEU A O 1
ATOM 711 N N . LYS A 1 92 ? 3.680 -9.745 6.525 1.00 93.69 92 LYS A N 1
ATOM 712 C CA . LYS A 1 92 ? 4.635 -9.911 5.419 1.00 93.69 92 LYS A CA 1
ATOM 713 C C . LYS A 1 92 ? 4.076 -10.816 4.325 1.00 93.69 92 LYS A C 1
ATOM 715 O O . LYS A 1 92 ? 3.241 -11.687 4.575 1.00 93.69 92 LYS A O 1
ATOM 720 N N . ASP A 1 93 ? 4.568 -10.618 3.104 1.00 91.12 93 ASP A N 1
ATOM 721 C CA . ASP A 1 93 ? 4.406 -11.614 2.047 1.00 91.12 93 ASP A CA 1
ATOM 722 C C . ASP A 1 93 ? 5.335 -12.795 2.345 1.00 91.12 93 ASP A C 1
ATOM 724 O O . ASP A 1 93 ? 6.550 -12.704 2.184 1.00 91.12 93 ASP A O 1
ATOM 728 N N . GLU A 1 94 ? 4.755 -13.868 2.878 1.00 88.69 94 GLU A N 1
ATOM 729 C CA . GLU A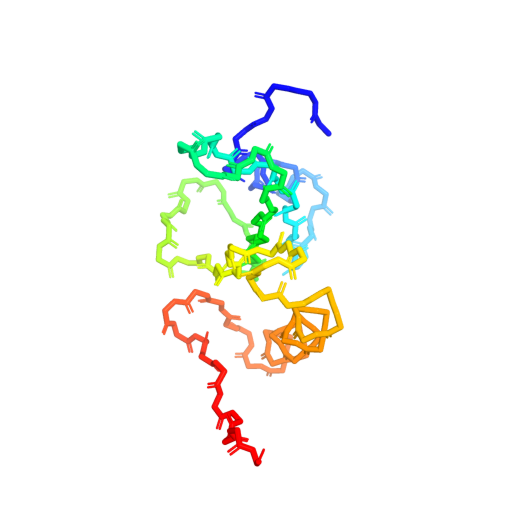 1 94 ? 5.457 -15.089 3.298 1.00 88.69 94 GLU A CA 1
ATOM 730 C C . GLU A 1 94 ? 5.497 -16.135 2.177 1.00 88.69 94 GLU A C 1
ATOM 732 O O . GLU A 1 94 ? 6.033 -17.232 2.355 1.00 88.69 94 GLU A O 1
ATOM 737 N N . ARG A 1 95 ? 4.924 -15.823 1.010 1.00 87.25 95 ARG A N 1
ATOM 738 C CA . ARG A 1 95 ? 4.958 -16.721 -0.138 1.00 87.25 95 ARG A CA 1
ATOM 739 C C . ARG A 1 95 ? 6.384 -16.762 -0.672 1.00 87.25 95 ARG A C 1
ATOM 741 O O . ARG A 1 95 ? 6.975 -15.731 -0.989 1.00 87.25 95 ARG A O 1
ATOM 748 N N . ARG A 1 96 ? 6.949 -17.965 -0.786 1.00 65.38 96 ARG A N 1
ATOM 749 C CA . ARG A 1 96 ? 8.185 -18.156 -1.550 1.00 65.38 96 ARG A CA 1
ATOM 750 C C . ARG A 1 96 ? 7.912 -17.756 -2.997 1.00 65.38 96 ARG A C 1
ATOM 752 O O . ARG A 1 96 ? 6.932 -18.217 -3.576 1.00 65.38 96 ARG A O 1
ATOM 759 N N . LEU A 1 97 ? 8.789 -16.927 -3.559 1.00 55.94 97 LEU A N 1
ATOM 760 C CA . LEU A 1 97 ? 8.929 -16.819 -5.008 1.00 55.94 97 LEU A CA 1
ATOM 761 C C . LEU A 1 97 ? 9.281 -18.230 -5.499 1.00 55.94 97 LEU A C 1
ATOM 763 O O . LEU A 1 97 ? 10.324 -18.760 -5.110 1.00 55.94 97 LEU A O 1
ATOM 767 N N . LEU A 1 98 ? 8.349 -18.865 -6.210 1.00 45.78 98 LEU A N 1
ATOM 768 C CA . LEU A 1 98 ? 8.601 -20.102 -6.948 1.00 45.78 98 LEU A CA 1
ATOM 769 C C . LEU A 1 98 ? 9.354 -19.770 -8.234 1.00 45.78 98 LEU A C 1
ATOM 771 O O . LEU A 1 98 ? 9.004 -18.739 -8.853 1.00 45.78 98 LEU A O 1
#

pLDDT: mean 94.83, std 7.68, range [45.78, 98.69]

Secondary structure (DSSP, 8-state):
--S--TTHHHHHHHHTT-SEEEEEEEPPP-SS-S--EEEEEEES--TT--GGGSEEEEEESTTSB-HHHHHHHHHHHHHHHHHHT--GGG--------

Radius of gyration: 13.73 Å; Cα contacts (8 Å, |Δi|>4): 146; chains: 1; bounding box: 32×37×31 Å

Mean predicted aligned error: 3.1 Å

Nearest PDB structures (foldseek):
  7xrm-assembly1_B  TM=9.539E-01  e=6.991E-08  Escherichia coli
  3abo-assembly1_D  TM=9.468E-01  e=6.991E-08  Escherichia coli K-12
  4hrv-assembly1_A  TM=3.551E-01  e=1.480E-01  Neisseria meningitidis
  4ckp-assembly1_B  TM=3.099E-01  e=3.780E-01  Leishmania major
  4ckp-assembly1_E  TM=3.106E-01  e=7.519E-01  Leishmania major

Solvent-accessible surface area (backbone atoms only — not comparable to full-atom values): 5786 Å² total; per-residue (Å²): 128,83,96,66,58,77,71,55,44,19,60,53,22,48,78,66,71,33,64,58,38,76,42,79,42,77,49,83,65,53,97,90,49,71,70,35,33,28,38,38,35,27,45,62,42,45,80,91,70,58,73,62,45,38,31,77,49,62,55,31,30,97,92,54,40,43,70,68,60,52,49,53,51,48,53,51,51,54,53,48,22,69,74,70,71,35,31,8,80,81,45,72,89,80,71,75,88,126

Sequence (98 aa):
VRYGRVAIGDDIADSFNSKLVIVFVGERPGLTTNNSLGIYLTYMPQLGITDERRNCISNIHAGGLSYEVASDKLLYLVKEAFRRRLSGVDLKDERRLL